Protein AF-A0AB39VKG4-F1 (afdb_monomer_lite)

Structure (mmCIF, N/CA/C/O backbone):
data_AF-A0AB39VKG4-F1
#
_entry.id   AF-A0AB39VKG4-F1
#
loop_
_atom_site.group_PDB
_atom_site.id
_atom_site.type_symbol
_atom_site.label_atom_id
_atom_site.label_alt_id
_atom_site.label_comp_id
_atom_site.label_asym_id
_atom_site.label_entity_id
_atom_site.label_seq_id
_atom_site.pdbx_PDB_ins_code
_atom_site.Cartn_x
_atom_site.Cartn_y
_atom_site.Cartn_z
_atom_site.occupancy
_atom_site.B_iso_or_equiv
_atom_site.auth_seq_id
_atom_site.auth_comp_id
_atom_site.auth_asym_id
_atom_site.auth_atom_id
_atom_site.pdbx_PDB_model_num
ATOM 1 N N . MET A 1 1 ? 11.665 16.594 -28.994 1.00 49.16 1 MET A N 1
ATOM 2 C CA . MET A 1 1 ? 10.364 16.084 -28.501 1.00 49.16 1 MET A CA 1
ATOM 3 C C . MET A 1 1 ? 10.586 15.459 -27.124 1.00 49.16 1 MET A C 1
ATOM 5 O O . MET A 1 1 ? 10.417 14.264 -26.967 1.00 49.16 1 MET A O 1
ATOM 9 N N . GLU A 1 2 ? 11.019 16.246 -26.136 1.00 51.44 2 GLU A N 1
ATOM 10 C CA . GLU A 1 2 ? 11.532 15.701 -24.859 1.00 51.44 2 GLU A CA 1
ATOM 11 C C . GLU A 1 2 ? 10.589 15.952 -23.667 1.00 51.44 2 GLU A C 1
ATOM 13 O O . GLU A 1 2 ? 10.732 15.336 -22.620 1.00 51.44 2 GLU A O 1
ATOM 18 N N . GLY A 1 3 ? 9.566 16.802 -23.828 1.00 50.31 3 GLY A N 1
ATOM 19 C CA . GLY A 1 3 ? 8.630 17.141 -22.747 1.00 50.31 3 GLY A CA 1
ATOM 20 C C . GLY A 1 3 ? 7.432 16.197 -22.574 1.00 50.31 3 GLY A C 1
ATOM 21 O O . GLY A 1 3 ? 6.776 16.254 -21.540 1.00 50.31 3 GLY A O 1
ATOM 22 N N . LYS A 1 4 ? 7.120 15.343 -23.562 1.00 48.03 4 LYS A N 1
ATOM 23 C CA . LYS A 1 4 ? 5.925 14.474 -23.521 1.00 48.03 4 LYS A CA 1
ATOM 24 C C . LYS A 1 4 ? 6.183 13.166 -22.758 1.00 48.03 4 LYS A C 1
ATOM 26 O O . LYS A 1 4 ? 5.411 12.821 -21.871 1.00 48.03 4 LYS A O 1
ATOM 31 N N . GLN A 1 5 ? 7.334 12.543 -23.011 1.00 49.75 5 GLN A N 1
ATOM 32 C CA . GLN A 1 5 ? 7.731 11.258 -22.428 1.00 49.75 5 GLN A CA 1
ATOM 33 C C . GLN A 1 5 ? 7.936 11.338 -20.900 1.00 49.75 5 GLN A C 1
ATOM 35 O O . GLN A 1 5 ? 7.407 10.517 -20.159 1.00 49.75 5 GLN A O 1
ATOM 40 N N . LEU A 1 6 ? 8.560 12.419 -20.410 1.00 54.34 6 LEU A N 1
ATOM 41 C CA . LEU A 1 6 ? 8.772 12.663 -18.974 1.00 54.34 6 LEU A CA 1
ATOM 42 C C . LEU A 1 6 ? 7.470 12.829 -18.168 1.00 54.34 6 LEU A C 1
ATOM 44 O O . LEU A 1 6 ? 7.462 12.605 -16.956 1.00 54.34 6 LEU A O 1
ATOM 48 N N . ASN A 1 7 ? 6.383 13.268 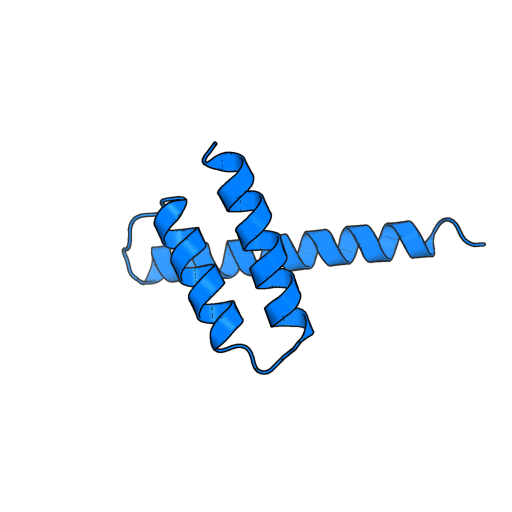-18.809 1.00 52.44 7 ASN A N 1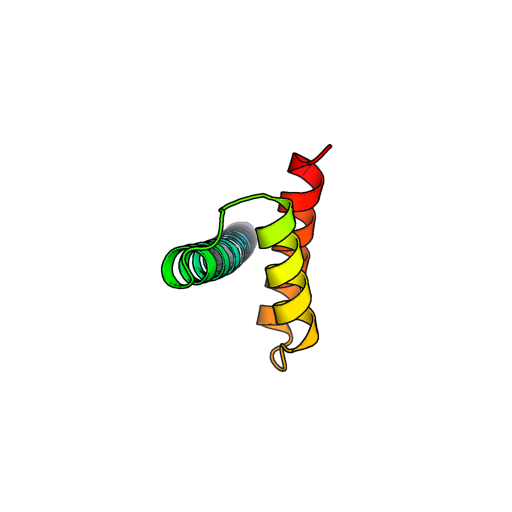
ATOM 49 C CA . ASN A 1 7 ? 5.089 13.452 -18.153 1.00 52.44 7 ASN A CA 1
ATOM 50 C C . ASN A 1 7 ? 4.309 12.132 -18.069 1.00 52.44 7 ASN A C 1
ATOM 52 O O . ASN A 1 7 ? 3.667 11.853 -17.059 1.00 52.44 7 ASN A O 1
ATOM 56 N N . GLU A 1 8 ? 4.403 11.303 -19.107 1.00 54.69 8 GLU A N 1
ATOM 57 C CA . GLU A 1 8 ? 3.786 9.975 -19.166 1.00 54.69 8 GLU A CA 1
ATOM 58 C C . GLU A 1 8 ? 4.423 9.029 -18.133 1.00 54.69 8 GLU A C 1
ATOM 60 O O . GLU A 1 8 ? 3.703 8.377 -17.384 1.00 54.69 8 GLU A O 1
ATOM 65 N N . GLU A 1 9 ? 5.751 9.052 -17.977 1.00 54.50 9 GLU A N 1
ATOM 66 C CA . GLU A 1 9 ? 6.466 8.237 -16.979 1.00 54.50 9 GLU A CA 1
ATOM 67 C C . GLU A 1 9 ? 6.135 8.628 -15.527 1.00 54.50 9 GLU A C 1
ATOM 69 O O . GLU A 1 9 ? 5.991 7.765 -14.660 1.00 54.50 9 GLU A O 1
ATOM 74 N N . ARG A 1 10 ? 5.963 9.927 -15.241 1.00 56.19 10 ARG A N 1
ATOM 75 C CA . ARG A 1 10 ? 5.541 10.395 -13.906 1.00 56.19 10 ARG A CA 1
ATOM 76 C C . ARG A 1 10 ? 4.091 10.049 -13.599 1.00 56.19 10 ARG A C 1
ATOM 78 O O . ARG A 1 10 ? 3.764 9.770 -12.449 1.00 56.19 10 ARG A O 1
ATOM 85 N N . THR A 1 11 ? 3.232 10.087 -14.614 1.00 59.19 11 THR A N 1
ATOM 86 C CA . THR A 1 11 ? 1.813 9.752 -14.464 1.00 59.19 11 THR A CA 1
ATOM 87 C C . THR A 1 11 ? 1.651 8.247 -14.254 1.00 59.19 11 THR A C 1
ATOM 89 O O . THR A 1 11 ? 1.007 7.858 -13.287 1.00 59.19 11 THR A O 1
ATOM 92 N N . ALA A 1 12 ? 2.348 7.420 -15.040 1.00 56.28 12 ALA A N 1
ATOM 93 C CA . ALA A 1 12 ? 2.390 5.967 -14.869 1.00 56.28 12 ALA A CA 1
ATOM 94 C C . ALA A 1 12 ? 2.926 5.563 -13.482 1.00 56.28 12 ALA A C 1
ATOM 96 O O . ALA A 1 12 ? 2.301 4.775 -12.779 1.00 56.28 12 ALA A O 1
ATOM 97 N N . SER A 1 13 ? 4.014 6.195 -13.021 1.00 66.94 13 SER A N 1
ATOM 98 C CA . SER A 1 13 ? 4.547 5.976 -11.666 1.00 66.94 13 SER A CA 1
ATOM 99 C C . SER A 1 13 ? 3.539 6.343 -10.565 1.00 66.94 13 SER A C 1
ATOM 101 O O . SER A 1 13 ? 3.534 5.721 -9.507 1.00 66.94 13 SER A O 1
ATOM 103 N N . SER A 1 14 ? 2.679 7.341 -10.794 1.00 77.62 14 SER A N 1
ATOM 104 C CA . SER A 1 14 ? 1.627 7.741 -9.850 1.00 77.62 14 SER A CA 1
ATOM 105 C C . SER A 1 14 ? 0.454 6.754 -9.848 1.00 77.62 14 SER A C 1
ATOM 107 O O . SER A 1 14 ? -0.056 6.406 -8.782 1.00 77.62 14 SER A O 1
ATOM 109 N N . GLU A 1 15 ? 0.050 6.264 -11.022 1.00 86.94 15 GLU A N 1
ATOM 110 C CA . GLU A 1 15 ? -1.000 5.251 -11.173 1.00 86.94 15 GLU A CA 1
ATOM 111 C C . GLU A 1 15 ? -0.594 3.924 -10.524 1.00 86.94 15 GLU A C 1
ATOM 113 O O . GLU A 1 15 ? -1.388 3.336 -9.790 1.00 86.94 15 GLU A O 1
ATOM 118 N N . ASP A 1 16 ? 0.657 3.495 -10.698 1.00 89.50 16 ASP A N 1
ATOM 119 C CA . ASP A 1 16 ? 1.172 2.272 -10.083 1.00 89.50 16 ASP A CA 1
ATOM 120 C C . ASP A 1 16 ? 1.220 2.364 -8.550 1.00 89.50 16 ASP A C 1
ATOM 122 O O . ASP A 1 16 ? 0.814 1.435 -7.844 1.00 89.50 16 ASP A O 1
ATOM 126 N N . VAL A 1 17 ? 1.651 3.508 -8.011 1.00 91.56 17 VAL A N 1
ATOM 127 C CA . VAL A 1 17 ? 1.635 3.768 -6.563 1.00 91.56 17 VAL A CA 1
ATOM 128 C C . VAL A 1 17 ? 0.202 3.751 -6.021 1.00 91.56 17 VAL A C 1
ATOM 130 O O . VAL A 1 17 ? -0.066 3.131 -4.987 1.00 91.56 17 VAL A O 1
ATOM 133 N N . GLN A 1 18 ? -0.749 4.364 -6.730 1.00 92.44 18 GLN A N 1
ATOM 134 C CA . GLN A 1 18 ? -2.167 4.324 -6.361 1.00 92.44 18 GLN A CA 1
ATOM 135 C C . GLN A 1 18 ? -2.746 2.907 -6.443 1.00 92.44 18 GLN A C 1
ATOM 137 O O . GLN A 1 18 ? -3.500 2.504 -5.554 1.00 92.44 18 GLN A O 1
ATOM 142 N N . ALA A 1 19 ? -2.368 2.124 -7.455 1.00 94.00 19 ALA A N 1
ATOM 143 C CA . ALA A 1 19 ? -2.806 0.743 -7.619 1.00 94.00 19 ALA A CA 1
ATOM 144 C C . ALA A 1 19 ? -2.317 -0.152 -6.471 1.00 94.00 19 ALA A C 1
ATOM 146 O O . ALA A 1 19 ? -3.078 -0.979 -5.959 1.00 94.00 19 ALA A O 1
ATOM 147 N N . VAL A 1 20 ? -1.075 0.035 -6.016 1.00 94.38 20 VAL A N 1
ATOM 148 C CA . VAL A 1 20 ? -0.523 -0.680 -4.855 1.00 94.38 20 VAL A CA 1
ATOM 149 C C . VAL A 1 20 ? -1.286 -0.328 -3.571 1.00 94.38 20 VAL A C 1
ATOM 151 O O . VAL A 1 20 ? -1.675 -1.231 -2.825 1.00 94.38 20 VAL A O 1
ATOM 154 N N . ILE A 1 21 ? -1.587 0.955 -3.340 1.00 94.50 21 ILE A N 1
ATOM 155 C CA . ILE A 1 21 ? -2.412 1.386 -2.197 1.00 94.50 21 ILE A CA 1
ATOM 156 C C . ILE A 1 21 ? -3.813 0.766 -2.281 1.00 94.50 21 ILE A C 1
ATOM 158 O O . ILE A 1 21 ? -4.288 0.176 -1.309 1.00 94.50 21 ILE A O 1
ATOM 162 N N . GLY A 1 22 ? -4.458 0.841 -3.448 1.00 95.12 22 GLY A N 1
ATOM 163 C CA . GLY A 1 22 ? -5.786 0.273 -3.678 1.00 95.12 22 GLY A CA 1
ATOM 164 C C . GLY A 1 22 ? -5.832 -1.235 -3.424 1.00 95.12 22 GLY A C 1
ATOM 165 O O . GLY A 1 22 ? -6.775 -1.730 -2.801 1.00 95.12 22 GLY A O 1
ATOM 166 N N . ARG A 1 23 ? -4.784 -1.967 -3.823 1.00 94.81 23 ARG A N 1
ATOM 167 C CA . ARG A 1 23 ? -4.636 -3.402 -3.544 1.00 94.81 23 ARG A CA 1
ATOM 168 C C . ARG A 1 23 ? -4.549 -3.681 -2.045 1.00 94.81 23 ARG A C 1
ATOM 170 O O . ARG A 1 23 ? -5.276 -4.540 -1.557 1.00 94.81 23 ARG A O 1
ATOM 177 N N . VAL A 1 24 ? -3.694 -2.964 -1.313 1.00 95.56 24 VAL A N 1
ATOM 178 C CA . VAL A 1 24 ? -3.553 -3.128 0.147 1.00 95.56 24 VAL A CA 1
ATOM 179 C C . VAL A 1 24 ? -4.872 -2.857 0.865 1.00 95.56 24 VAL A C 1
ATOM 181 O O . VAL A 1 24 ? -5.305 -3.673 1.678 1.00 95.56 24 VAL A O 1
ATOM 184 N N . VAL A 1 25 ? -5.539 -1.751 0.531 1.00 95.94 25 VAL A N 1
ATOM 185 C CA . VAL A 1 25 ? -6.837 -1.394 1.118 1.00 95.94 25 VAL A CA 1
ATOM 186 C C . VAL A 1 25 ? -7.881 -2.468 0.815 1.00 95.94 25 VAL A C 1
ATOM 188 O O . VAL A 1 25 ? -8.589 -2.899 1.721 1.00 95.94 25 VAL A O 1
ATOM 191 N N . SER A 1 26 ? -7.933 -2.965 -0.422 1.00 96.56 26 SER A N 1
ATOM 192 C CA . SER A 1 26 ? -8.843 -4.054 -0.800 1.00 96.56 26 SER A CA 1
ATOM 193 C C . SER A 1 26 ? -8.588 -5.319 0.024 1.00 96.56 26 SER A C 1
ATOM 195 O O . SER A 1 26 ? -9.536 -5.926 0.517 1.00 96.56 26 SER A O 1
ATOM 197 N N . SER A 1 27 ? -7.323 -5.692 0.241 1.00 94.62 27 SER A N 1
ATOM 198 C CA . SER A 1 27 ? -6.964 -6.842 1.079 1.00 94.62 27 SER A CA 1
ATOM 199 C C . SER A 1 27 ? -7.404 -6.673 2.534 1.00 94.62 27 SER A C 1
ATOM 201 O O . SER A 1 27 ? -7.889 -7.632 3.134 1.00 94.62 27 SER A O 1
ATOM 203 N N . LEU A 1 28 ? -7.281 -5.468 3.102 1.00 94.56 28 LEU A N 1
ATOM 204 C CA . LEU A 1 28 ? -7.777 -5.176 4.451 1.00 94.56 28 LEU A CA 1
ATOM 205 C C . LEU A 1 28 ? -9.304 -5.307 4.530 1.00 94.56 28 LEU A C 1
ATOM 207 O O . LEU A 1 28 ? -9.804 -5.948 5.453 1.00 94.56 28 LEU A O 1
ATOM 211 N N . ILE A 1 29 ? -10.032 -4.769 3.542 1.00 96.12 29 ILE A N 1
ATOM 212 C CA . ILE A 1 29 ? -11.499 -4.871 3.463 1.00 96.12 29 ILE A CA 1
ATOM 213 C C . ILE A 1 29 ? -11.930 -6.339 3.394 1.00 96.12 29 ILE A C 1
ATOM 215 O O . ILE A 1 29 ? -12.782 -6.764 4.171 1.00 96.12 29 ILE A O 1
ATOM 219 N N . ILE A 1 30 ? -11.322 -7.124 2.499 1.00 95.88 30 ILE A N 1
ATOM 220 C CA . ILE A 1 30 ? -11.627 -8.554 2.333 1.00 95.88 30 ILE A CA 1
ATOM 221 C C . ILE A 1 30 ? -11.352 -9.326 3.630 1.00 95.88 30 ILE A C 1
ATOM 223 O O . ILE A 1 30 ? -12.117 -10.216 3.992 1.00 95.88 30 ILE A O 1
ATOM 227 N N . ALA A 1 31 ? -10.291 -8.965 4.355 1.00 93.62 31 ALA A N 1
ATOM 228 C CA . ALA A 1 31 ? -9.948 -9.567 5.640 1.00 93.62 31 ALA A CA 1
ATOM 229 C C . ALA A 1 31 ? -10.820 -9.078 6.815 1.00 93.62 31 ALA A C 1
ATOM 231 O O . ALA A 1 31 ? -10.603 -9.516 7.945 1.00 93.62 31 ALA A O 1
ATOM 232 N N . GLY A 1 32 ? -11.767 -8.158 6.587 1.00 94.19 32 GLY A N 1
ATOM 233 C CA . GLY A 1 32 ? -12.585 -7.551 7.640 1.00 94.19 32 GLY A CA 1
ATOM 234 C C . GLY A 1 32 ? -11.779 -6.696 8.623 1.00 94.19 32 GLY A C 1
ATOM 235 O O . GLY A 1 32 ? -12.209 -6.493 9.758 1.00 94.19 32 GLY A O 1
ATOM 236 N N . LYS A 1 33 ? -10.594 -6.226 8.217 1.00 91.50 33 LYS A N 1
ATOM 237 C CA . LYS A 1 33 ? -9.717 -5.405 9.052 1.00 91.50 33 LYS A CA 1
ATOM 238 C C . LYS A 1 33 ? -10.059 -3.917 8.921 1.00 91.50 33 LYS A C 1
ATOM 240 O O . LYS A 1 33 ? -10.482 -3.474 7.851 1.00 91.50 33 LYS A O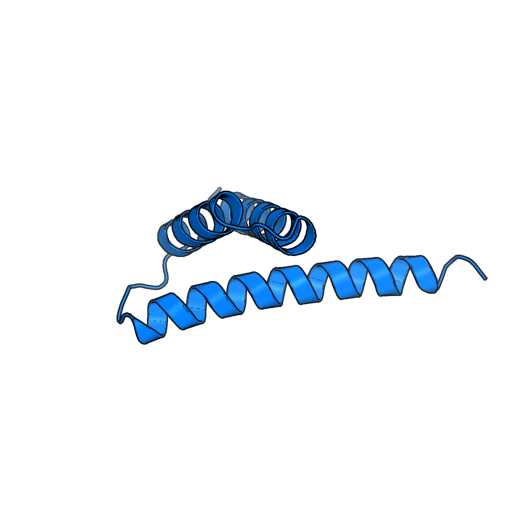 1
ATOM 245 N N . PRO A 1 34 ? -9.840 -3.118 9.979 1.00 90.44 34 PRO A N 1
ATOM 246 C CA . PRO A 1 34 ? -9.979 -1.670 9.899 1.00 90.44 34 PRO A CA 1
ATOM 247 C C . PRO A 1 34 ? -9.044 -1.048 8.855 1.00 90.44 34 PRO A C 1
ATOM 249 O O . PRO A 1 34 ? -7.896 -1.463 8.699 1.00 90.44 34 PRO A O 1
ATOM 252 N N . ILE A 1 35 ? -9.521 -0.002 8.178 1.00 94.00 35 ILE A N 1
ATOM 253 C CA . ILE A 1 35 ? -8.734 0.761 7.202 1.00 94.00 35 ILE A CA 1
ATOM 254 C C . ILE A 1 35 ? -8.112 1.968 7.901 1.00 94.00 35 ILE A C 1
ATOM 256 O O . ILE A 1 35 ? -8.634 3.080 7.843 1.00 94.00 35 ILE A O 1
ATOM 260 N N . TYR A 1 36 ? -7.000 1.732 8.595 1.00 95.25 36 TYR A N 1
ATOM 261 C CA . TYR A 1 36 ? -6.200 2.781 9.227 1.00 95.25 36 TYR A CA 1
ATOM 262 C C . TYR A 1 36 ? -4.884 2.991 8.485 1.00 95.25 36 TYR A C 1
ATOM 264 O O . TYR A 1 36 ? -4.333 2.055 7.906 1.00 95.25 36 TYR A O 1
ATOM 272 N N . LEU A 1 37 ? -4.353 4.217 8.527 1.00 94.12 37 LEU A N 1
ATOM 273 C CA . LEU A 1 37 ? -3.091 4.557 7.859 1.00 94.12 37 LEU A CA 1
ATOM 274 C C . LEU A 1 37 ? -1.934 3.671 8.346 1.00 94.12 37 LEU A C 1
ATOM 276 O O . LEU A 1 37 ? -1.116 3.243 7.540 1.00 94.12 37 LEU A O 1
ATOM 280 N N . GLN A 1 38 ? -1.921 3.321 9.634 1.00 94.31 38 GLN A N 1
ATOM 281 C CA . GLN A 1 38 ? -0.947 2.414 10.242 1.00 94.31 38 GLN A CA 1
ATOM 282 C C . GLN A 1 38 ? -1.031 0.996 9.657 1.00 94.31 38 GLN A C 1
ATOM 284 O O . GLN A 1 38 ? -0.003 0.401 9.345 1.00 94.31 38 GLN A O 1
ATOM 289 N N . GLU A 1 39 ? -2.246 0.476 9.457 1.00 94.44 39 GLU A N 1
ATOM 290 C CA . GLU A 1 39 ? -2.468 -0.862 8.891 1.00 94.44 39 GLU A CA 1
ATOM 291 C C . GLU A 1 39 ? -2.068 -0.907 7.413 1.00 94.44 39 GLU A C 1
ATOM 293 O O . GLU A 1 39 ? -1.414 -1.850 6.964 1.00 94.44 39 GLU A O 1
ATOM 298 N N . ILE A 1 40 ? -2.398 0.149 6.662 1.00 95.69 40 ILE A N 1
ATOM 299 C CA . ILE A 1 40 ? -1.981 0.301 5.265 1.00 95.69 40 ILE A CA 1
ATOM 300 C C . ILE A 1 40 ? -0.449 0.360 5.185 1.00 95.69 40 ILE A C 1
ATOM 302 O O . ILE A 1 40 ? 0.148 -0.372 4.398 1.00 95.69 40 ILE A O 1
ATOM 306 N N . ALA A 1 41 ? 0.199 1.174 6.024 1.00 95.62 41 ALA A N 1
ATOM 307 C CA . ALA A 1 41 ? 1.655 1.295 6.075 1.00 95.62 41 ALA A CA 1
ATOM 308 C C . ALA A 1 41 ? 2.337 -0.042 6.415 1.00 95.62 41 ALA A C 1
ATOM 310 O O . ALA A 1 41 ? 3.282 -0.446 5.734 1.00 95.62 41 ALA A O 1
ATOM 311 N N . ALA A 1 42 ? 1.830 -0.766 7.416 1.00 94.94 42 ALA A N 1
ATOM 312 C CA . ALA A 1 42 ? 2.357 -2.071 7.801 1.00 94.94 42 ALA A CA 1
ATOM 313 C C . ALA A 1 42 ? 2.256 -3.091 6.654 1.00 94.94 42 ALA A C 1
ATOM 315 O O . ALA A 1 42 ? 3.223 -3.797 6.360 1.00 94.94 42 ALA A O 1
ATOM 316 N N . MET A 1 43 ? 1.118 -3.137 5.956 1.00 95.19 43 MET A N 1
ATOM 317 C CA . MET A 1 43 ? 0.934 -4.033 4.812 1.00 95.19 43 MET A CA 1
ATOM 318 C C . MET A 1 43 ? 1.790 -3.653 3.600 1.00 95.19 43 MET A C 1
ATOM 320 O O . MET A 1 43 ? 2.326 -4.545 2.944 1.00 95.19 43 MET A O 1
ATOM 324 N N . LEU A 1 44 ? 1.960 -2.359 3.313 1.00 96.19 44 LEU A N 1
ATOM 325 C CA . LEU A 1 44 ? 2.863 -1.884 2.259 1.00 96.19 44 LEU A CA 1
ATOM 326 C C . LEU A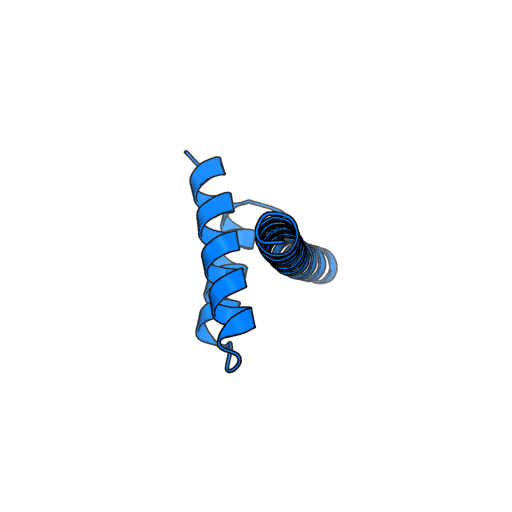 1 44 ? 4.313 -2.284 2.545 1.00 96.19 44 LEU A C 1
ATOM 328 O O . LEU A 1 44 ? 5.008 -2.771 1.655 1.00 96.19 44 LEU A O 1
ATOM 332 N N . MET A 1 45 ? 4.758 -2.131 3.794 1.00 96.06 45 MET A N 1
ATOM 333 C CA . MET A 1 45 ? 6.102 -2.524 4.212 1.00 96.06 45 MET A CA 1
ATOM 334 C C . MET A 1 45 ? 6.305 -4.042 4.130 1.00 96.06 45 MET A C 1
ATOM 336 O O . MET A 1 45 ? 7.349 -4.497 3.665 1.00 96.06 45 MET A O 1
ATOM 340 N N . HIS A 1 46 ? 5.302 -4.831 4.521 1.00 95.12 46 HIS A N 1
ATOM 341 C CA . HIS A 1 46 ? 5.332 -6.284 4.367 1.00 95.12 46 HIS A CA 1
ATOM 342 C C . HIS A 1 46 ? 5.453 -6.693 2.890 1.00 95.12 46 HIS A C 1
ATOM 344 O O . HIS A 1 46 ? 6.382 -7.419 2.542 1.00 95.12 46 HIS A O 1
ATOM 350 N N . GLN A 1 47 ? 4.617 -6.138 2.002 1.00 94.06 47 GLN A N 1
ATOM 351 C CA . GLN A 1 47 ?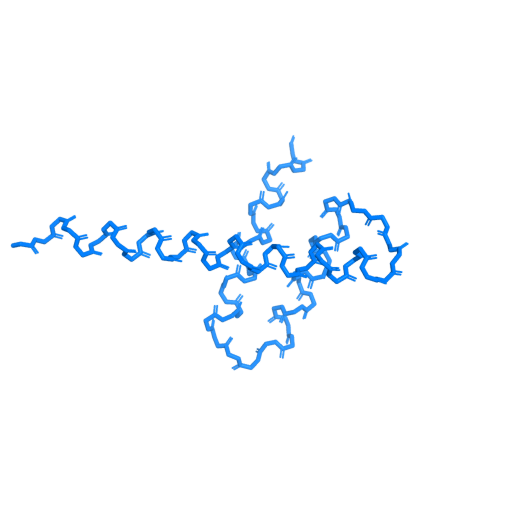 4.699 -6.412 0.562 1.00 94.06 47 GLN A CA 1
ATOM 352 C C . GLN A 1 47 ? 6.032 -5.963 -0.050 1.00 94.06 47 GLN A C 1
ATOM 354 O O . GLN A 1 47 ? 6.579 -6.671 -0.886 1.00 94.06 47 GLN A O 1
ATOM 359 N N . ALA A 1 48 ? 6.596 -4.826 0.372 1.00 94.69 48 ALA A N 1
ATOM 360 C CA . ALA A 1 48 ? 7.908 -4.371 -0.096 1.00 94.69 48 ALA A CA 1
ATOM 361 C C . ALA A 1 48 ? 9.052 -5.324 0.299 1.00 94.69 48 ALA A C 1
ATOM 363 O O . ALA A 1 48 ? 10.033 -5.450 -0.438 1.00 94.69 48 ALA A O 1
ATOM 364 N N . ASN A 1 49 ? 8.943 -5.973 1.461 1.00 95.44 49 ASN A N 1
ATOM 365 C CA . ASN A 1 49 ? 9.937 -6.929 1.946 1.00 95.44 49 ASN A CA 1
ATOM 366 C C . ASN A 1 49 ? 9.829 -8.290 1.246 1.00 95.44 49 ASN A C 1
ATOM 368 O O . ASN A 1 49 ? 10.854 -8.931 1.028 1.00 95.44 49 ASN A O 1
ATOM 372 N N . GLU A 1 50 ? 8.618 -8.711 0.878 1.00 94.62 50 GLU A N 1
ATOM 373 C CA . GLU A 1 50 ? 8.372 -9.974 0.167 1.00 94.62 50 GLU A CA 1
ATOM 374 C C . GLU A 1 50 ? 8.464 -9.848 -1.362 1.00 94.62 50 GLU A C 1
ATOM 376 O O . GLU A 1 50 ? 8.574 -10.854 -2.063 1.00 94.62 50 GLU A O 1
ATOM 381 N N . ALA A 1 51 ? 8.431 -8.626 -1.899 1.00 92.88 51 ALA A N 1
ATOM 382 C CA . ALA A 1 51 ? 8.475 -8.383 -3.333 1.00 92.88 51 ALA A CA 1
ATOM 383 C C . ALA A 1 51 ? 9.798 -8.860 -3.953 1.00 92.88 51 ALA A C 1
ATOM 385 O O . ALA A 1 51 ? 10.877 -8.333 -3.673 1.00 92.88 51 ALA A O 1
ATOM 386 N N . THR A 1 52 ? 9.691 -9.816 -4.876 1.00 91.75 52 THR A N 1
ATOM 387 C CA . THR A 1 52 ? 10.790 -10.242 -5.753 1.00 91.75 52 THR A CA 1
ATOM 388 C C . THR A 1 52 ? 10.951 -9.327 -6.965 1.00 91.75 52 THR A C 1
ATOM 390 O O . THR A 1 52 ? 12.028 -9.280 -7.553 1.00 91.75 52 THR A O 1
ATOM 393 N N . ASP A 1 53 ? 9.888 -8.609 -7.345 1.00 91.50 53 ASP A N 1
ATOM 394 C CA . ASP A 1 53 ? 9.911 -7.605 -8.407 1.00 91.50 53 ASP A CA 1
ATOM 395 C C . ASP A 1 53 ? 10.425 -6.252 -7.870 1.00 91.50 53 ASP A C 1
ATOM 397 O O . ASP A 1 53 ? 9.796 -5.663 -6.978 1.00 91.50 53 ASP A O 1
ATOM 401 N N . PRO A 1 54 ? 11.540 -5.719 -8.409 1.00 89.50 54 PRO A N 1
ATOM 402 C CA . PRO A 1 54 ? 12.060 -4.410 -8.026 1.00 89.50 54 PRO A CA 1
ATOM 403 C C . PRO A 1 54 ? 11.078 -3.257 -8.277 1.00 89.50 54 PRO A C 1
ATOM 405 O O . PRO A 1 54 ? 11.096 -2.287 -7.515 1.00 89.50 54 PRO A O 1
ATOM 408 N N . GLY A 1 55 ? 10.230 -3.353 -9.310 1.00 90.25 55 GLY A N 1
ATOM 409 C CA . GLY A 1 55 ? 9.224 -2.335 -9.631 1.00 90.25 55 GLY A CA 1
ATOM 410 C C . GLY A 1 55 ? 8.162 -2.244 -8.540 1.00 90.25 55 GLY A C 1
ATOM 411 O O . GLY A 1 55 ? 7.980 -1.192 -7.926 1.00 90.25 55 GLY A O 1
ATOM 412 N N . LEU A 1 56 ? 7.546 -3.379 -8.208 1.00 90.44 56 LEU A N 1
ATOM 413 C CA . LEU A 1 56 ? 6.607 -3.490 -7.096 1.00 90.44 56 LEU A CA 1
ATOM 414 C C . LEU A 1 56 ? 7.217 -3.019 -5.771 1.00 90.44 56 LEU A C 1
ATOM 416 O O . LEU A 1 56 ? 6.592 -2.238 -5.055 1.00 90.44 56 LEU A O 1
ATOM 420 N N . LYS A 1 57 ? 8.451 -3.437 -5.455 1.00 95.06 57 LYS A N 1
ATOM 421 C CA . LYS A 1 57 ? 9.137 -2.993 -4.234 1.00 95.06 57 LYS A CA 1
ATOM 422 C C . LYS A 1 57 ? 9.263 -1.472 -4.182 1.00 95.06 57 LYS A C 1
ATOM 424 O O . LYS A 1 57 ? 8.960 -0.87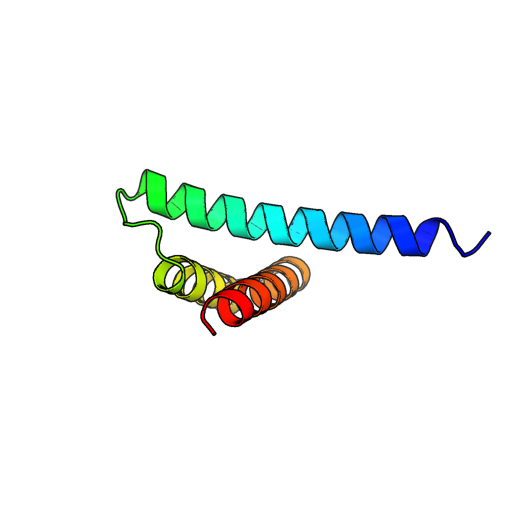2 -3.151 1.00 95.06 57 LYS A O 1
ATOM 429 N N . LYS A 1 58 ? 9.686 -0.846 -5.283 1.00 94.50 58 LYS A N 1
ATOM 430 C CA . LYS A 1 58 ? 9.795 0.612 -5.390 1.00 94.50 58 LYS A CA 1
ATOM 431 C C . LYS A 1 58 ? 8.439 1.283 -5.157 1.00 94.50 58 LYS A C 1
ATOM 433 O O . LYS A 1 58 ? 8.352 2.167 -4.309 1.00 94.50 58 LYS A O 1
ATOM 438 N N . HIS A 1 59 ? 7.386 0.829 -5.835 1.00 94.69 59 HIS A N 1
ATOM 439 C CA . HIS A 1 59 ? 6.050 1.416 -5.705 1.00 94.69 59 HIS A CA 1
ATOM 440 C C . HIS A 1 59 ? 5.471 1.255 -4.290 1.00 94.69 59 HIS A C 1
ATOM 442 O O . HIS A 1 59 ? 4.882 2.196 -3.763 1.00 94.69 59 HIS A O 1
ATOM 448 N N . CYS A 1 60 ? 5.702 0.118 -3.622 1.00 95.25 60 CYS A N 1
ATOM 449 C CA . CYS A 1 60 ? 5.323 -0.068 -2.217 1.00 95.25 60 CYS A CA 1
ATOM 450 C C . CYS A 1 60 ? 6.038 0.920 -1.281 1.00 95.25 60 CYS A C 1
ATOM 452 O O . CYS A 1 60 ? 5.415 1.455 -0.365 1.00 95.25 60 CYS A O 1
ATOM 454 N N . LEU A 1 61 ? 7.331 1.185 -1.502 1.00 95.31 61 LEU A N 1
ATOM 455 C CA . LEU A 1 61 ? 8.099 2.139 -0.693 1.00 95.31 61 LEU A CA 1
ATOM 456 C C . LEU A 1 61 ? 7.677 3.594 -0.949 1.00 95.31 61 LEU A C 1
ATOM 458 O O . LEU A 1 61 ? 7.601 4.386 -0.010 1.00 95.31 61 LEU A O 1
ATOM 462 N N . GLU A 1 62 ? 7.367 3.950 -2.196 1.00 94.81 62 GLU A N 1
ATOM 463 C CA . GLU A 1 62 ? 6.822 5.268 -2.543 1.00 94.81 62 GLU A CA 1
ATOM 464 C C . GLU A 1 62 ? 5.432 5.477 -1.929 1.00 94.81 62 GLU A C 1
ATOM 466 O O . GLU A 1 62 ? 5.186 6.504 -1.294 1.00 94.81 62 GLU A O 1
ATOM 471 N N . ALA A 1 63 ? 4.556 4.471 -2.012 1.00 95.00 63 ALA A N 1
ATOM 472 C CA . ALA A 1 63 ? 3.264 4.470 -1.333 1.00 95.00 63 ALA A CA 1
ATOM 473 C C . ALA A 1 63 ? 3.416 4.629 0.188 1.00 95.00 63 ALA A C 1
ATOM 475 O O . ALA A 1 63 ? 2.711 5.432 0.799 1.00 95.00 63 ALA A O 1
ATOM 476 N N . LEU A 1 64 ? 4.361 3.908 0.803 1.00 95.31 64 LEU A N 1
ATOM 477 C CA . LEU A 1 64 ? 4.634 3.996 2.238 1.00 95.31 64 LEU A CA 1
ATOM 478 C C . LEU A 1 64 ? 5.023 5.420 2.650 1.00 95.31 64 LEU A C 1
ATOM 480 O O . LEU A 1 64 ? 4.525 5.923 3.656 1.00 95.31 64 LEU A O 1
ATOM 484 N N . ARG A 1 65 ? 5.861 6.089 1.850 1.00 93.94 65 ARG A N 1
ATOM 485 C CA . ARG A 1 65 ? 6.250 7.483 2.086 1.00 93.94 65 ARG A CA 1
ATOM 486 C C . ARG A 1 65 ? 5.046 8.426 2.035 1.00 93.94 65 ARG A C 1
ATOM 488 O O . ARG A 1 65 ? 4.886 9.232 2.942 1.00 93.94 65 ARG A O 1
ATOM 495 N N . LEU A 1 66 ? 4.166 8.279 1.041 1.00 92.19 66 LEU A N 1
ATOM 496 C CA . LEU A 1 66 ? 2.948 9.095 0.933 1.00 92.19 66 LEU A CA 1
ATOM 497 C C . LEU A 1 66 ? 2.001 8.913 2.124 1.00 92.19 66 LEU A C 1
ATOM 499 O O . LEU A 1 66 ? 1.365 9.871 2.562 1.00 92.19 66 LEU A O 1
ATOM 503 N N . ILE A 1 67 ? 1.874 7.686 2.636 1.00 92.25 67 ILE A N 1
ATOM 504 C CA . ILE A 1 67 ? 1.055 7.405 3.819 1.00 92.25 67 ILE A CA 1
ATOM 505 C C . ILE A 1 67 ? 1.697 8.002 5.074 1.00 92.25 67 ILE A C 1
ATOM 507 O O . ILE A 1 67 ? 0.994 8.634 5.858 1.00 92.25 67 ILE A O 1
ATOM 511 N N . ALA A 1 68 ? 3.015 7.866 5.240 1.00 90.88 68 ALA A N 1
ATOM 512 C CA . ALA A 1 68 ? 3.742 8.460 6.360 1.00 90.88 68 ALA A CA 1
ATOM 513 C C . ALA A 1 68 ? 3.637 9.994 6.370 1.00 90.88 68 ALA A C 1
ATOM 515 O O . ALA A 1 68 ? 3.391 10.580 7.422 1.00 90.88 68 ALA A O 1
ATOM 516 N N . ASP A 1 69 ? 3.723 10.639 5.202 1.00 91.38 69 ASP A N 1
ATOM 517 C CA . ASP A 1 69 ? 3.542 12.089 5.063 1.00 91.38 69 ASP A CA 1
ATOM 518 C C . ASP A 1 69 ? 2.137 12.549 5.497 1.00 91.38 69 ASP A C 1
ATOM 520 O O . ASP A 1 69 ? 1.979 13.681 5.941 1.00 91.38 69 ASP A O 1
ATOM 524 N N . LYS A 1 70 ? 1.117 11.682 5.412 1.00 88.88 70 LYS A N 1
ATOM 525 C CA . LYS A 1 70 ? -0.256 11.962 5.881 1.00 88.88 70 LYS A CA 1
ATOM 526 C C . LYS A 1 70 ? -0.478 11.698 7.372 1.00 88.88 70 LYS A C 1
ATOM 528 O O . LYS A 1 70 ? -1.536 12.055 7.883 1.00 88.88 70 LYS A O 1
ATOM 533 N N . MET A 1 71 ? 0.443 11.001 8.036 1.00 87.31 71 MET A N 1
ATOM 534 C CA . MET A 1 71 ? 0.357 10.696 9.470 1.00 87.31 71 MET A CA 1
ATOM 535 C C . MET A 1 71 ? 0.975 11.790 10.351 1.00 87.31 71 MET A C 1
ATOM 537 O O . MET A 1 71 ? 0.722 11.786 11.556 1.00 87.31 71 MET A O 1
ATOM 541 N N . ASN A 1 72 ? 1.778 12.682 9.760 1.00 73.88 72 ASN A N 1
ATOM 542 C CA . ASN A 1 72 ? 2.315 13.890 10.394 1.00 73.88 72 ASN A CA 1
ATOM 543 C C . ASN A 1 72 ? 1.329 15.058 10.290 1.00 73.88 72 ASN A C 1
ATOM 545 O O . ASN A 1 72 ? 1.352 15.904 11.210 1.00 73.88 72 ASN A O 1
#

Foldseek 3Di:
DPPPVVVVVVVVLVVLLVVLLVVQQVVCVVVVHDDDLVSSLVVLVVCLVVDPDPSSVVSSVVNNVVSVVVVD

Secondary structure (DSSP, 8-state):
--TTHHHHHHHHHHHHHHHHHHHHHHHHHHTT----HHHHHHHHHHHHHH--SHHHHHHHHHHHHHHHHHH-

Radius of gyration: 13.59 Å; chains: 1; bounding box: 25×27×39 Å

Organism: NCBI:txid3234145

Sequence (72 aa):
MEGKQLNEERTASSEDVQAVIGRVVSSLIIAGKPIYLQEIAAMLMHQANEATDPGLKKHCLEALRLIADKMN

pLDDT: mean 85.97, std 15.52, range [48.03, 96.56]